Protein AF-A0A398BMS8-F1 (afdb_monomer_lite)

Foldseek 3Di:
DLVVVLVVLVVVLVVLVVVLVVCVVVVVVVVSVVSVVVSVVSVVVSVVSVVVCVVVVCVVQLLFKEKEKEAPLQPPLPPDPDDDDDSPRVCNVLQVVVVVLSNYPYYHYYYLVRVVVPVQADNDDDHTWMFIFTSPDPVCVSVRRRPTPDIDNDSVVVVVVSVVPD

Structure (mmCIF, N/CA/C/O backbone):
data_AF-A0A398BMS8-F1
#
_entry.id   AF-A0A398BMS8-F1
#
loop_
_atom_site.group_PDB
_atom_site.id
_atom_site.type_symbol
_atom_site.label_atom_id
_atom_site.label_alt_id
_atom_site.label_comp_id
_atom_site.label_asym_id
_atom_site.label_entity_id
_atom_site.label_seq_id
_atom_site.pdbx_PDB_ins_code
_atom_site.Cartn_x
_atom_site.Cartn_y
_atom_site.Cartn_z
_atom_site.occupancy
_atom_site.B_iso_or_equiv
_atom_site.auth_seq_id
_atom_site.auth_comp_id
_atom_site.auth_asym_id
_atom_site.auth_atom_id
_atom_site.pdbx_PDB_model_num
ATOM 1 N N . MET A 1 1 ? 10.231 -15.526 -12.965 1.00 67.12 1 MET A N 1
ATOM 2 C CA . MET A 1 1 ? 10.204 -15.660 -14.440 1.00 67.12 1 MET A CA 1
ATOM 3 C C . MET A 1 1 ? 10.179 -14.303 -15.154 1.00 67.12 1 MET A C 1
ATOM 5 O O . MET A 1 1 ? 11.133 -14.011 -15.853 1.00 67.12 1 MET A O 1
ATOM 9 N N . VAL A 1 2 ? 9.190 -13.423 -14.927 1.00 73.25 2 VAL A N 1
ATOM 10 C CA . VAL A 1 2 ? 9.087 -12.124 -15.647 1.00 73.25 2 VAL A CA 1
ATOM 11 C C . VAL A 1 2 ? 10.271 -11.165 -15.395 1.00 73.25 2 VAL A C 1
ATOM 13 O O . VAL A 1 2 ? 10.729 -10.519 -16.330 1.00 73.25 2 VAL A O 1
ATOM 16 N N . ARG A 1 3 ? 10.832 -11.118 -14.172 1.00 75.50 3 ARG A N 1
ATOM 17 C CA . ARG A 1 3 ? 12.050 -10.325 -13.874 1.00 75.50 3 ARG A CA 1
ATOM 18 C C . ARG A 1 3 ? 13.276 -10.785 -14.679 1.00 75.50 3 ARG A C 1
ATOM 20 O O . ARG A 1 3 ? 13.963 -9.952 -15.244 1.00 75.50 3 ARG A O 1
ATOM 27 N N . ILE A 1 4 ? 13.473 -12.100 -14.813 1.00 81.88 4 ILE A N 1
ATOM 28 C CA . ILE A 1 4 ? 14.574 -12.687 -15.600 1.00 81.88 4 ILE A CA 1
ATOM 29 C C . ILE A 1 4 ? 14.428 -12.323 -17.085 1.00 81.88 4 ILE A C 1
ATOM 31 O O . ILE A 1 4 ? 15.405 -11.973 -17.735 1.00 81.88 4 ILE A O 1
ATOM 35 N N . ILE A 1 5 ? 13.196 -12.345 -17.610 1.00 80.56 5 ILE A N 1
ATOM 36 C CA . ILE A 1 5 ? 12.901 -11.943 -18.994 1.00 80.56 5 ILE A CA 1
ATOM 37 C C . ILE A 1 5 ? 13.222 -10.457 -19.214 1.00 80.56 5 ILE A C 1
ATOM 39 O O . ILE A 1 5 ? 13.833 -10.115 -20.223 1.00 80.56 5 ILE A O 1
ATOM 43 N N . ARG A 1 6 ? 12.868 -9.574 -18.267 1.00 82.88 6 ARG A N 1
ATOM 44 C CA . ARG A 1 6 ? 13.244 -8.151 -18.325 1.00 82.88 6 ARG A CA 1
ATOM 45 C C . ARG A 1 6 ? 14.762 -7.986 -18.374 1.00 82.88 6 ARG A C 1
ATOM 47 O O . ARG A 1 6 ? 15.252 -7.263 -19.232 1.00 82.88 6 ARG A O 1
ATOM 54 N N . ASP A 1 7 ? 15.488 -8.650 -17.482 1.00 83.06 7 ASP A N 1
ATOM 55 C CA . ASP A 1 7 ? 16.942 -8.491 -17.379 1.00 83.06 7 ASP A CA 1
ATOM 56 C C . ASP A 1 7 ? 17.655 -8.999 -18.647 1.00 83.06 7 ASP A C 1
ATOM 58 O O . ASP A 1 7 ? 18.580 -8.352 -19.134 1.00 83.06 7 ASP A O 1
ATOM 62 N N . LEU A 1 8 ? 17.154 -10.081 -19.256 1.00 86.94 8 LEU A N 1
ATOM 63 C CA . LEU A 1 8 ? 17.621 -10.573 -20.556 1.00 86.94 8 LEU A CA 1
ATOM 64 C C . LEU A 1 8 ? 17.381 -9.550 -21.684 1.00 86.94 8 LEU A C 1
ATOM 66 O O . LEU A 1 8 ? 18.262 -9.321 -22.509 1.00 86.94 8 LEU A O 1
ATOM 70 N N . ILE A 1 9 ? 16.204 -8.917 -21.718 1.00 86.06 9 ILE A N 1
ATOM 71 C CA . ILE A 1 9 ? 15.846 -7.914 -22.737 1.00 86.06 9 ILE A CA 1
ATOM 72 C C . ILE A 1 9 ? 16.687 -6.643 -22.581 1.00 86.06 9 ILE A C 1
ATOM 74 O O . ILE A 1 9 ? 17.142 -6.084 -23.578 1.00 86.06 9 ILE A O 1
ATOM 78 N N . VAL A 1 10 ? 16.943 -6.207 -21.345 1.00 84.31 10 VAL A N 1
ATOM 79 C CA . VAL A 1 10 ? 17.829 -5.067 -21.063 1.00 84.31 10 VAL A CA 1
ATOM 80 C C . VAL A 1 10 ? 19.254 -5.369 -21.522 1.00 84.31 10 VAL A C 1
ATOM 82 O O . VAL A 1 10 ? 19.858 -4.539 -22.199 1.00 84.31 10 VAL A O 1
ATOM 85 N N . LEU A 1 11 ? 19.772 -6.566 -21.228 1.00 88.75 11 LEU A N 1
ATOM 86 C CA . LEU A 1 11 ? 21.090 -7.000 -21.695 1.00 88.75 11 LEU A CA 1
ATOM 87 C C . LEU A 1 11 ? 21.178 -6.977 -23.230 1.00 88.75 11 LEU A C 1
ATOM 89 O O . LEU A 1 11 ? 22.141 -6.448 -23.782 1.00 88.75 11 LEU A O 1
ATOM 93 N N . LEU A 1 12 ? 20.152 -7.487 -23.917 1.00 87.06 12 LEU A N 1
ATOM 94 C CA . LEU A 1 12 ? 20.081 -7.480 -25.380 1.00 87.06 12 LEU A CA 1
ATOM 95 C C . LEU A 1 12 ? 20.100 -6.048 -25.943 1.00 87.06 12 LEU A C 1
ATOM 97 O O . LEU A 1 12 ? 20.805 -5.771 -26.910 1.00 87.06 12 LEU A O 1
ATOM 101 N N . GLY A 1 13 ? 19.386 -5.121 -25.296 1.00 84.12 13 GLY A N 1
ATOM 102 C CA . GLY A 1 13 ? 19.390 -3.700 -25.654 1.00 84.12 13 GLY A CA 1
ATOM 103 C C . GLY A 1 13 ? 20.764 -3.046 -25.502 1.00 84.12 13 GLY A C 1
ATOM 104 O O . GLY A 1 13 ? 21.183 -2.292 -26.379 1.00 84.12 13 GLY A O 1
ATOM 105 N N . VAL A 1 14 ? 21.503 -3.381 -24.440 1.00 86.88 14 VAL A N 1
ATOM 106 C CA . VAL A 1 14 ? 22.884 -2.909 -24.237 1.00 86.88 14 VAL A CA 1
ATOM 107 C C . VAL A 1 14 ? 23.816 -3.439 -25.332 1.00 86.88 14 VAL A C 1
ATOM 109 O O . VAL A 1 14 ? 24.632 -2.683 -25.858 1.00 86.88 14 VAL A O 1
ATOM 112 N N . MET A 1 15 ? 23.670 -4.706 -25.732 1.00 87.25 15 MET A N 1
ATOM 113 C CA . MET A 1 15 ? 24.456 -5.282 -26.831 1.00 87.25 15 MET A CA 1
ATOM 114 C C . MET A 1 15 ? 24.142 -4.615 -28.179 1.00 87.25 15 MET A C 1
ATOM 116 O O . MET A 1 15 ? 25.064 -4.304 -28.935 1.00 87.25 15 MET A O 1
ATOM 120 N N . CYS A 1 16 ? 22.867 -4.324 -28.463 1.00 83.56 16 CYS A N 1
ATOM 121 C CA . CYS A 1 16 ? 22.463 -3.569 -29.653 1.00 83.56 16 CYS A CA 1
ATOM 122 C C . CYS A 1 16 ? 23.044 -2.149 -29.663 1.00 83.56 16 CYS A C 1
ATOM 124 O O . CYS A 1 16 ? 23.529 -1.698 -30.700 1.00 83.56 16 CYS A O 1
ATOM 126 N N . LEU A 1 17 ? 23.070 -1.473 -28.511 1.00 85.31 17 LEU A N 1
ATOM 127 C CA . LEU A 1 17 ? 23.647 -0.136 -28.371 1.00 85.31 17 LEU A CA 1
ATOM 128 C C . LEU A 1 17 ? 25.166 -0.146 -28.597 1.00 85.31 17 LEU A C 1
ATOM 130 O O . LEU A 1 17 ? 25.700 0.738 -29.266 1.00 85.31 17 LEU A O 1
ATOM 134 N N . PHE A 1 18 ? 25.863 -1.177 -28.116 1.00 87.06 18 PHE A N 1
ATOM 135 C CA . PHE A 1 18 ? 27.288 -1.358 -28.390 1.00 87.06 18 PHE A CA 1
ATOM 136 C C . PHE A 1 18 ? 27.554 -1.591 -29.887 1.00 87.06 18 PHE A C 1
ATOM 138 O O . PHE A 1 18 ? 28.438 -0.963 -30.468 1.00 87.06 18 PHE A O 1
ATOM 145 N N . GLY A 1 19 ? 26.741 -2.430 -30.540 1.00 83.00 19 GLY A N 1
ATOM 146 C CA . GLY A 1 19 ? 26.803 -2.647 -31.989 1.00 83.00 19 GLY A CA 1
ATOM 147 C C . GLY A 1 19 ? 26.529 -1.375 -32.799 1.00 83.00 19 GLY A C 1
ATOM 148 O O . GLY A 1 19 ? 27.239 -1.093 -33.762 1.00 83.00 19 GLY A O 1
ATOM 149 N N . PHE A 1 20 ? 25.560 -0.564 -32.372 1.00 84.06 20 PHE A N 1
ATOM 150 C CA . PHE A 1 20 ? 25.257 0.740 -32.965 1.00 84.06 20 PHE A CA 1
ATOM 151 C C . PHE A 1 20 ? 26.457 1.700 -32.899 1.00 84.06 20 PHE A C 1
ATOM 153 O O . PHE A 1 20 ? 26.809 2.317 -33.905 1.00 84.06 20 PHE A O 1
ATOM 160 N N . ILE A 1 21 ? 27.136 1.779 -31.748 1.00 85.75 21 ILE A N 1
ATOM 161 C CA . ILE A 1 21 ? 28.343 2.603 -31.584 1.00 85.75 21 ILE A CA 1
ATOM 162 C C . ILE A 1 21 ? 29.467 2.115 -32.510 1.00 85.75 21 ILE A C 1
ATOM 164 O O . ILE A 1 21 ? 30.098 2.925 -33.188 1.00 85.75 21 ILE A O 1
ATOM 168 N N . LEU A 1 22 ? 29.697 0.802 -32.598 1.00 86.62 22 LEU A N 1
ATOM 169 C CA . LEU A 1 22 ? 30.721 0.237 -33.486 1.00 86.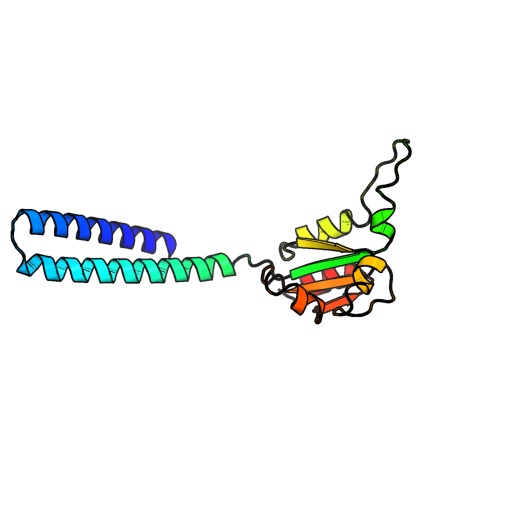62 22 LEU A CA 1
ATOM 170 C C . LEU A 1 22 ? 30.440 0.518 -34.972 1.00 86.62 22 LEU A C 1
ATOM 172 O O . LEU A 1 22 ? 31.364 0.810 -35.731 1.00 86.62 22 LEU A O 1
ATOM 176 N N . LEU A 1 23 ? 29.175 0.466 -35.397 1.00 85.25 23 LEU A N 1
ATOM 177 C CA . LEU A 1 23 ? 28.777 0.786 -36.773 1.00 85.25 23 LEU A CA 1
ATOM 178 C C . LEU A 1 23 ? 28.945 2.274 -37.102 1.00 85.25 23 LEU A C 1
ATOM 180 O O . LEU A 1 23 ? 29.360 2.603 -38.216 1.00 85.25 23 LEU A O 1
ATOM 184 N N . LEU A 1 24 ? 28.698 3.162 -36.132 1.00 84.69 24 LEU A N 1
ATOM 185 C CA . LEU A 1 24 ? 28.987 4.593 -36.256 1.00 84.69 24 LEU A CA 1
ATOM 186 C C . LEU A 1 24 ? 30.481 4.861 -36.464 1.00 84.69 24 LEU A C 1
ATOM 188 O O . LEU A 1 24 ? 30.832 5.628 -37.359 1.00 84.69 24 LEU A O 1
ATOM 192 N N . PHE A 1 25 ? 31.355 4.206 -35.693 1.00 87.81 25 PHE A N 1
ATOM 193 C CA . PHE A 1 25 ? 32.809 4.334 -35.861 1.00 87.81 25 PHE A CA 1
ATOM 194 C C . PHE A 1 25 ? 33.301 3.815 -37.218 1.00 87.81 25 PHE A C 1
ATOM 196 O O . PHE A 1 25 ? 34.232 4.380 -37.785 1.00 87.81 25 PHE A O 1
ATOM 203 N N . ASN A 1 26 ? 32.652 2.785 -37.766 1.00 85.81 26 ASN A N 1
ATOM 204 C CA . ASN A 1 26 ? 32.958 2.249 -39.094 1.00 85.81 26 ASN A CA 1
ATOM 205 C C . ASN A 1 26 ? 32.336 3.054 -40.253 1.00 85.81 26 ASN A C 1
ATOM 207 O O . ASN A 1 26 ? 32.507 2.676 -41.411 1.00 85.81 26 ASN A O 1
ATOM 211 N N . GLY A 1 27 ? 31.591 4.131 -39.974 1.00 82.69 27 GLY A N 1
ATOM 212 C CA . GLY A 1 27 ? 30.986 4.992 -40.997 1.00 82.69 27 GLY A CA 1
ATOM 213 C C . GLY A 1 27 ? 29.856 4.339 -41.805 1.00 82.69 27 GLY A C 1
ATOM 214 O O . GLY A 1 27 ? 29.497 4.833 -42.874 1.00 82.69 27 GLY A O 1
ATOM 215 N N . ARG A 1 28 ? 29.273 3.228 -41.327 1.00 82.69 28 ARG A N 1
ATOM 216 C CA . ARG A 1 28 ? 28.218 2.471 -42.037 1.00 82.69 28 ARG A CA 1
ATOM 217 C C . ARG A 1 28 ? 26.820 2.987 -41.684 1.00 82.69 28 ARG A C 1
ATOM 219 O O . ARG A 1 28 ? 25.985 2.262 -41.156 1.00 82.69 28 ARG A O 1
ATOM 226 N N . TYR A 1 29 ? 26.560 4.256 -42.000 1.00 78.56 29 TYR A N 1
ATOM 227 C CA . TYR A 1 29 ? 25.367 4.988 -41.548 1.00 78.56 29 TYR A CA 1
ATOM 228 C C . TYR A 1 29 ? 24.016 4.392 -41.978 1.00 78.56 29 TYR A C 1
ATOM 230 O O . TYR A 1 29 ? 23.036 4.583 -41.263 1.00 78.56 29 TYR A O 1
ATOM 238 N N . SER A 1 30 ? 23.944 3.661 -43.097 1.00 79.50 30 SER A N 1
ATOM 239 C CA . SER A 1 30 ? 22.692 3.024 -43.539 1.00 79.50 30 SER A CA 1
ATOM 240 C C . SER A 1 30 ? 22.266 1.854 -42.648 1.00 79.50 30 SER A C 1
ATOM 242 O O . SER A 1 30 ? 21.081 1.620 -42.475 1.00 79.50 30 SER A O 1
ATOM 244 N N . GLU A 1 31 ? 23.220 1.117 -42.076 1.00 77.25 31 GLU A N 1
ATOM 245 C CA . GLU A 1 31 ? 22.946 -0.004 -41.159 1.00 77.25 31 GLU A CA 1
ATOM 246 C C . GLU A 1 31 ? 22.751 0.494 -39.717 1.00 77.25 31 GLU A C 1
ATOM 248 O O . GLU A 1 31 ? 22.072 -0.123 -38.894 1.00 77.25 31 GLU A O 1
ATOM 253 N N . THR A 1 32 ? 23.321 1.660 -39.416 1.00 81.94 32 THR A N 1
ATOM 254 C CA . THR A 1 32 ? 23.204 2.345 -38.131 1.00 81.94 32 THR A CA 1
ATOM 255 C C . THR A 1 32 ? 21.763 2.762 -37.815 1.00 81.94 32 THR A C 1
ATOM 257 O O . THR A 1 32 ? 21.346 2.672 -36.660 1.00 81.94 32 THR A O 1
ATOM 260 N N . THR A 1 33 ? 20.976 3.185 -38.811 1.00 82.50 33 THR A N 1
ATOM 261 C CA . THR A 1 33 ? 19.566 3.569 -38.609 1.00 82.50 33 THR A CA 1
ATOM 262 C C . THR A 1 33 ? 18.696 2.394 -38.177 1.00 82.50 33 THR A C 1
ATOM 264 O O . THR A 1 33 ? 17.891 2.540 -37.257 1.00 82.50 33 THR A O 1
ATOM 267 N N . ASP A 1 34 ? 18.904 1.215 -38.759 1.00 82.25 34 ASP A N 1
ATOM 268 C CA . ASP A 1 34 ? 18.139 0.014 -38.412 1.00 82.25 34 ASP A CA 1
ATOM 269 C C . ASP A 1 34 ? 18.464 -0.451 -36.985 1.00 82.25 34 ASP A C 1
ATOM 271 O O . ASP A 1 34 ? 17.571 -0.755 -36.190 1.00 82.25 34 ASP A O 1
ATOM 275 N N . MET A 1 35 ? 19.745 -0.404 -36.605 1.00 81.88 35 MET A N 1
ATOM 276 C CA . MET A 1 35 ? 20.196 -0.723 -35.244 1.00 81.88 35 MET A CA 1
ATOM 277 C C . MET A 1 35 ? 19.694 0.282 -34.200 1.00 81.88 35 MET A C 1
ATOM 279 O O . MET A 1 35 ? 19.383 -0.100 -33.066 1.00 81.88 35 MET A O 1
ATOM 283 N N . PHE A 1 36 ? 19.555 1.554 -34.576 1.00 82.25 36 PHE A N 1
ATOM 284 C CA . PHE A 1 36 ? 18.955 2.573 -33.719 1.00 82.25 36 PHE A CA 1
ATOM 285 C C . PHE A 1 36 ? 17.478 2.283 -33.442 1.00 82.25 36 PHE A C 1
ATOM 287 O O . PHE A 1 36 ? 17.057 2.273 -32.284 1.00 82.25 36 PHE A O 1
ATOM 294 N N . ILE A 1 37 ? 16.704 1.978 -34.489 1.00 86.00 37 ILE A N 1
ATOM 295 C CA . ILE A 1 37 ? 15.281 1.635 -34.367 1.00 86.00 37 ILE A CA 1
ATOM 296 C C . ILE A 1 37 ? 15.109 0.383 -33.499 1.00 86.00 37 ILE A C 1
ATOM 298 O O . ILE A 1 37 ? 14.304 0.393 -32.567 1.00 86.00 37 ILE A O 1
ATOM 302 N N . CYS A 1 38 ? 15.910 -0.662 -33.728 1.00 84.00 38 CYS A N 1
ATOM 303 C CA . CYS A 1 38 ? 15.906 -1.865 -32.894 1.00 84.00 38 CYS A CA 1
ATOM 304 C C . CYS A 1 38 ? 16.173 -1.548 -31.415 1.00 84.00 38 CYS A C 1
ATOM 306 O O . CYS A 1 38 ? 15.464 -2.042 -30.537 1.00 84.00 38 CYS A O 1
ATOM 308 N N . THR A 1 39 ? 17.141 -0.675 -31.128 1.00 83.94 39 THR A N 1
ATOM 309 C CA . THR A 1 39 ? 17.468 -0.263 -29.753 1.00 83.94 39 THR A CA 1
ATOM 310 C C . THR A 1 39 ? 16.294 0.466 -29.089 1.00 83.94 39 THR A C 1
ATOM 312 O O . THR A 1 39 ? 15.950 0.164 -27.945 1.00 83.94 39 THR A O 1
ATOM 315 N N . LEU A 1 40 ? 15.625 1.374 -29.809 1.00 87.88 40 LEU A N 1
ATOM 316 C CA . LEU A 1 40 ? 14.442 2.081 -29.304 1.00 87.88 40 LEU A CA 1
ATOM 317 C C . LEU A 1 40 ? 13.280 1.129 -28.996 1.00 87.88 40 LEU A C 1
ATOM 319 O O . LEU A 1 40 ? 12.641 1.255 -27.950 1.00 87.88 40 LEU A O 1
ATOM 323 N N . VAL A 1 41 ? 13.022 0.156 -29.873 1.00 90.44 41 VAL A N 1
ATOM 324 C CA . VAL A 1 41 ? 11.960 -0.841 -29.669 1.00 90.44 41 VAL A CA 1
ATOM 325 C C . VAL A 1 41 ? 12.255 -1.710 -28.444 1.00 90.44 41 VAL A C 1
ATOM 327 O O . VAL A 1 41 ? 11.365 -1.931 -27.621 1.00 90.44 41 VAL A O 1
ATOM 330 N N . ILE A 1 42 ? 13.503 -2.155 -28.270 1.00 88.56 42 ILE A N 1
ATOM 331 C CA . ILE A 1 42 ? 13.911 -2.946 -27.101 1.00 88.56 42 ILE A CA 1
ATOM 332 C C . ILE A 1 42 ? 13.737 -2.142 -25.807 1.00 88.56 42 ILE A C 1
ATOM 334 O O . ILE A 1 42 ? 13.182 -2.660 -24.836 1.00 88.56 42 ILE A O 1
ATOM 338 N N . LEU A 1 43 ? 14.144 -0.868 -25.797 1.00 85.75 43 LEU A N 1
ATOM 339 C CA . LEU A 1 43 ? 13.950 0.025 -24.650 1.00 85.75 43 LEU A CA 1
ATOM 340 C C . LEU A 1 43 ? 12.467 0.211 -24.317 1.00 85.75 43 LEU A C 1
ATOM 342 O O . LEU A 1 43 ? 12.087 0.161 -23.146 1.00 85.75 43 LEU A O 1
ATOM 346 N N . PHE A 1 44 ? 11.615 0.366 -25.331 1.00 89.12 44 PHE A N 1
ATOM 347 C CA . PHE A 1 44 ? 10.173 0.483 -25.137 1.00 89.12 44 PHE A CA 1
ATOM 348 C C . PHE A 1 44 ? 9.564 -0.791 -24.532 1.00 89.12 44 PHE A C 1
ATOM 350 O O . PHE A 1 44 ? 8.786 -0.716 -23.580 1.00 89.12 44 PHE A O 1
ATOM 357 N N . ILE A 1 45 ? 9.959 -1.972 -25.014 1.00 88.25 45 ILE A N 1
ATOM 358 C CA . ILE A 1 45 ? 9.514 -3.256 -24.452 1.00 88.25 45 ILE A CA 1
ATOM 359 C C . ILE A 1 45 ? 10.006 -3.419 -23.007 1.00 88.25 45 ILE A C 1
ATOM 361 O O . ILE A 1 45 ? 9.230 -3.815 -22.136 1.00 88.25 45 ILE A O 1
ATOM 365 N N . ALA A 1 46 ? 11.266 -3.075 -22.725 1.00 85.50 46 ALA A N 1
ATOM 366 C CA . ALA A 1 46 ? 11.827 -3.113 -21.376 1.00 85.50 46 ALA A CA 1
ATOM 367 C C . ALA A 1 46 ? 11.076 -2.172 -20.419 1.00 85.50 46 ALA A C 1
ATOM 369 O O . ALA A 1 46 ? 10.789 -2.548 -19.279 1.00 85.50 46 ALA A O 1
ATOM 370 N N . PHE A 1 47 ? 10.694 -0.983 -20.892 1.00 86.19 47 PHE A N 1
ATOM 371 C CA . PHE A 1 47 ? 9.860 -0.042 -20.148 1.00 86.19 47 PHE A CA 1
ATOM 372 C C . PHE A 1 47 ? 8.473 -0.626 -19.847 1.00 86.19 47 PHE A C 1
ATOM 374 O O . PHE A 1 47 ? 8.038 -0.617 -18.694 1.00 86.19 47 PHE A O 1
ATOM 381 N N . LEU A 1 48 ? 7.793 -1.203 -20.846 1.00 86.94 48 LEU A N 1
ATOM 382 C CA . LEU A 1 48 ? 6.485 -1.838 -20.651 1.00 86.94 48 LEU A CA 1
ATOM 383 C C . LEU A 1 48 ? 6.551 -3.017 -19.674 1.00 86.94 48 LEU A C 1
ATOM 385 O O . LEU A 1 48 ? 5.694 -3.132 -18.798 1.00 86.94 48 LEU A O 1
ATOM 389 N N . LEU A 1 49 ? 7.574 -3.866 -19.785 1.00 83.75 49 LEU A N 1
ATOM 390 C CA . LEU A 1 49 ? 7.809 -4.977 -18.861 1.00 83.75 49 LEU A CA 1
ATOM 391 C C . LEU A 1 49 ? 8.097 -4.491 -17.448 1.00 83.75 49 LEU A C 1
ATOM 393 O O . LEU A 1 49 ? 7.596 -5.082 -16.497 1.00 83.75 49 LEU A O 1
ATOM 397 N N . THR A 1 50 ? 8.865 -3.414 -17.300 1.00 81.69 50 THR A N 1
ATOM 398 C CA . THR A 1 50 ? 9.137 -2.812 -15.993 1.00 81.69 50 THR A CA 1
ATOM 399 C C . THR A 1 50 ? 7.848 -2.299 -15.373 1.00 81.69 50 THR A C 1
ATOM 401 O O . THR A 1 50 ? 7.509 -2.722 -14.275 1.00 81.69 50 THR A O 1
ATOM 404 N N . ARG A 1 51 ? 7.044 -1.538 -16.123 1.00 78.62 51 ARG A N 1
ATOM 405 C CA . ARG A 1 51 ? 5.730 -1.063 -15.672 1.00 78.62 51 ARG A CA 1
ATOM 406 C C . ARG A 1 51 ? 4.761 -2.209 -15.358 1.00 78.62 51 ARG A C 1
ATOM 408 O O . ARG A 1 51 ? 3.950 -2.103 -14.443 1.00 78.62 51 ARG A O 1
ATOM 415 N N . TYR A 1 52 ? 4.818 -3.306 -16.110 1.00 80.25 52 TYR A N 1
ATOM 416 C CA . TYR A 1 52 ? 4.008 -4.499 -15.861 1.00 80.25 52 TYR A CA 1
ATOM 417 C C . TYR A 1 52 ? 4.457 -5.244 -14.597 1.00 80.25 52 TYR A C 1
ATOM 419 O O . TYR A 1 52 ? 3.617 -5.636 -13.788 1.00 80.25 52 TYR A O 1
ATOM 427 N N . ILE A 1 53 ? 5.769 -5.416 -14.399 1.00 78.19 53 ILE A N 1
ATOM 428 C CA . ILE A 1 53 ? 6.339 -6.004 -13.181 1.00 78.19 53 ILE A CA 1
ATOM 429 C C . ILE A 1 53 ? 6.026 -5.121 -11.983 1.00 78.19 53 ILE A C 1
ATOM 431 O O . ILE A 1 53 ? 5.643 -5.666 -10.962 1.00 78.19 53 ILE A O 1
ATOM 435 N N . GLU A 1 54 ? 6.162 -3.802 -12.096 1.00 67.12 54 GLU A N 1
ATOM 436 C CA . GLU A 1 54 ? 5.773 -2.849 -11.061 1.00 67.12 54 GLU A CA 1
ATOM 437 C C . GLU A 1 54 ? 4.302 -3.032 -10.727 1.00 67.12 54 GLU A C 1
ATOM 439 O O . GLU A 1 54 ? 3.994 -3.404 -9.605 1.00 67.12 54 GLU A O 1
ATOM 444 N N . LYS A 1 55 ? 3.389 -2.909 -11.697 1.00 65.50 55 LYS A N 1
ATOM 445 C CA . LYS A 1 55 ? 1.957 -3.125 -11.444 1.00 65.50 55 LYS A CA 1
ATOM 446 C C . LYS A 1 55 ? 1.672 -4.467 -10.778 1.00 65.50 55 LYS A C 1
ATOM 448 O O . LYS A 1 55 ? 0.874 -4.512 -9.856 1.00 65.50 55 LYS A O 1
ATOM 453 N N . ARG A 1 56 ? 2.324 -5.551 -11.207 1.00 64.31 56 ARG A N 1
ATOM 454 C CA . ARG A 1 56 ? 2.116 -6.890 -10.641 1.00 64.31 56 ARG A CA 1
ATOM 455 C C . ARG A 1 56 ? 2.765 -7.073 -9.266 1.00 64.31 56 ARG A C 1
ATOM 457 O O . ARG A 1 56 ? 2.198 -7.767 -8.439 1.00 64.31 56 ARG A O 1
ATOM 464 N N . ALA A 1 57 ? 3.938 -6.498 -9.026 1.00 55.62 57 ALA A N 1
ATOM 465 C CA . ALA A 1 57 ? 4.641 -6.569 -7.748 1.00 55.62 57 ALA A CA 1
ATOM 466 C C . ALA A 1 57 ? 3.979 -5.665 -6.702 1.00 55.62 57 ALA A C 1
ATOM 468 O O . ALA A 1 57 ? 3.844 -6.075 -5.555 1.00 55.62 57 ALA A O 1
ATOM 469 N N . TYR A 1 58 ? 3.502 -4.486 -7.107 1.00 48.78 58 TYR A N 1
ATOM 470 C CA . TYR A 1 58 ? 2.693 -3.604 -6.270 1.00 48.78 58 TYR A CA 1
ATOM 471 C C . TYR A 1 58 ? 1.294 -4.182 -6.009 1.00 48.78 58 TYR A C 1
ATOM 473 O O . TYR A 1 58 ? 0.771 -3.974 -4.924 1.00 48.78 58 TYR A O 1
ATOM 481 N N . ASN A 1 59 ? 0.740 -5.006 -6.910 1.00 45.16 59 ASN A N 1
ATOM 482 C CA . ASN A 1 59 ? -0.495 -5.759 -6.638 1.00 45.16 59 ASN A CA 1
ATOM 483 C C . ASN A 1 59 ? -0.341 -6.894 -5.610 1.00 45.16 59 ASN A C 1
ATOM 485 O O . ASN A 1 59 ? -1.337 -7.526 -5.286 1.00 45.16 59 ASN A O 1
ATOM 489 N N . ILE A 1 60 ? 0.875 -7.225 -5.154 1.00 48.25 60 ILE A N 1
ATOM 490 C CA . ILE A 1 60 ? 1.085 -8.374 -4.254 1.00 48.25 60 ILE A CA 1
ATOM 491 C C . ILE A 1 60 ? 1.143 -7.964 -2.776 1.00 48.25 60 ILE A C 1
ATOM 493 O O . ILE A 1 60 ? 0.918 -8.820 -1.935 1.00 48.25 60 ILE A O 1
ATOM 497 N N . HIS A 1 61 ? 1.320 -6.683 -2.435 1.00 45.41 61 HIS A N 1
ATOM 498 C CA . HIS A 1 61 ? 1.184 -6.209 -1.047 1.00 45.41 61 HIS A CA 1
ATOM 499 C C . HIS A 1 61 ? 0.709 -4.757 -0.982 1.00 45.41 61 HIS A C 1
ATOM 501 O O . HIS A 1 61 ? 1.252 -3.950 -0.223 1.00 45.41 61 HIS A O 1
ATOM 507 N N . GLN A 1 62 ? -0.299 -4.392 -1.773 1.00 52.19 62 GLN A N 1
ATOM 508 C CA . GLN A 1 62 ? -1.069 -3.219 -1.400 1.00 52.19 62 GLN A CA 1
ATOM 509 C C . GLN A 1 62 ? -1.898 -3.653 -0.196 1.00 52.19 62 GLN A C 1
ATOM 511 O O . GLN A 1 62 ? -2.906 -4.324 -0.334 1.00 52.19 62 GLN A O 1
ATOM 516 N N . LYS A 1 63 ? -1.368 -3.417 1.003 1.00 57.16 63 LYS A N 1
ATOM 517 C CA . LYS A 1 63 ? -2.117 -3.615 2.238 1.00 57.16 63 LYS A CA 1
ATOM 518 C C . LYS A 1 63 ? -3.394 -2.777 2.110 1.00 57.16 63 LYS A C 1
ATOM 520 O O . LYS A 1 63 ? -3.318 -1.551 2.040 1.00 57.16 63 LYS A O 1
ATOM 525 N N . ASP A 1 64 ? -4.522 -3.461 1.941 1.00 70.94 64 ASP A N 1
ATOM 526 C CA . ASP A 1 64 ? -5.759 -2.892 1.396 1.00 70.94 64 ASP A CA 1
ATOM 527 C C . ASP A 1 64 ? -6.434 -1.900 2.339 1.00 70.94 64 ASP A C 1
ATOM 529 O O . ASP A 1 64 ? -7.247 -1.073 1.905 1.00 70.94 64 ASP A O 1
ATOM 533 N N . TYR A 1 65 ? -6.077 -1.963 3.623 1.00 80.62 65 TYR A N 1
A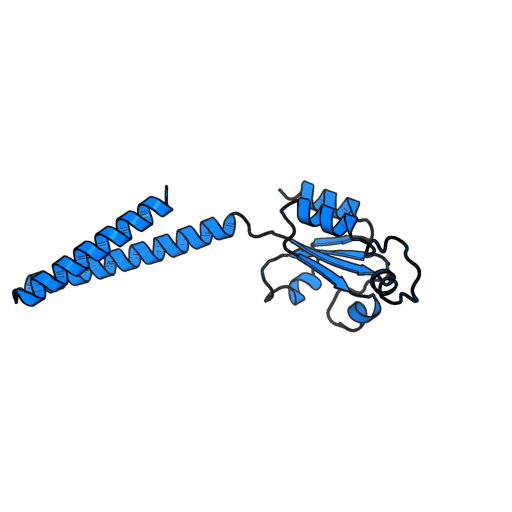TOM 534 C CA . TYR A 1 65 ? -6.780 -1.257 4.674 1.00 80.62 65 TYR A CA 1
ATOM 535 C C . TYR A 1 65 ? -5.848 -0.441 5.568 1.00 80.62 65 TYR A C 1
ATOM 537 O O . TYR A 1 65 ? -4.733 -0.840 5.896 1.00 80.62 65 TYR A O 1
ATOM 545 N N . GLU A 1 66 ? -6.351 0.705 5.998 1.00 84.31 66 GLU A N 1
ATOM 546 C CA . GLU A 1 66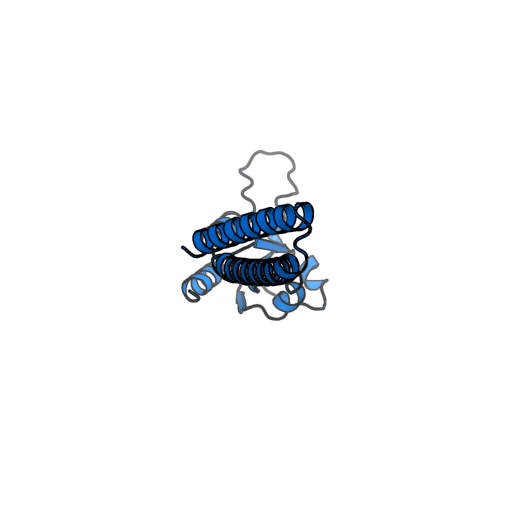 ? -5.831 1.486 7.115 1.00 84.31 66 GLU A CA 1
ATOM 547 C C . GLU A 1 66 ? -6.892 1.462 8.215 1.00 84.31 66 GLU A C 1
ATOM 549 O O . GLU A 1 66 ? -8.093 1.433 7.925 1.00 84.31 66 GLU A O 1
ATOM 554 N N . ILE A 1 67 ? -6.466 1.460 9.475 1.00 83.31 67 ILE A N 1
ATOM 555 C CA . ILE A 1 67 ? -7.389 1.515 10.611 1.00 83.31 67 ILE A CA 1
ATOM 556 C C . ILE A 1 67 ? -7.228 2.854 11.306 1.00 83.31 67 ILE A C 1
ATOM 558 O O . ILE A 1 67 ? -6.113 3.303 11.556 1.00 83.31 67 ILE A O 1
ATOM 562 N N . VAL A 1 68 ? -8.342 3.492 11.630 1.00 84.62 68 VAL A N 1
ATOM 563 C CA . VAL A 1 68 ? -8.359 4.695 12.452 1.00 84.62 68 VAL A CA 1
ATOM 564 C C . VAL A 1 68 ? -9.018 4.358 13.779 1.00 84.62 68 VAL A C 1
ATOM 566 O O . VAL A 1 68 ? -10.168 3.932 13.807 1.00 84.62 68 VAL A O 1
ATOM 569 N N . ILE A 1 69 ? -8.278 4.531 14.863 1.00 84.12 69 ILE A N 1
ATOM 570 C CA . ILE A 1 69 ? -8.721 4.334 16.238 1.00 84.12 69 ILE A CA 1
ATOM 571 C C . ILE A 1 69 ? -9.039 5.709 16.806 1.00 84.12 69 ILE A C 1
ATOM 573 O O . ILE A 1 69 ? -8.237 6.638 16.706 1.00 84.12 69 ILE A O 1
ATOM 577 N N . ILE A 1 70 ? -10.232 5.861 17.357 1.00 84.12 70 ILE A N 1
ATOM 578 C CA . ILE A 1 70 ? -10.705 7.123 17.904 1.00 84.12 70 ILE A CA 1
ATOM 579 C C . ILE A 1 70 ? -11.103 6.861 19.339 1.00 84.12 70 ILE A C 1
ATOM 581 O O . ILE A 1 70 ? -12.094 6.175 19.584 1.00 84.12 70 ILE A O 1
ATOM 585 N N . SER A 1 71 ? -10.303 7.370 20.268 1.00 81.19 71 SER A N 1
ATOM 586 C CA . SER A 1 71 ? -10.553 7.203 21.694 1.00 81.19 71 SER A CA 1
ATOM 587 C C . SER A 1 71 ? -9.892 8.305 22.506 1.00 81.19 71 SER A C 1
ATOM 589 O O . SER A 1 71 ? -8.798 8.766 22.170 1.00 81.19 71 SER A O 1
ATOM 591 N N . ASN A 1 72 ? -10.555 8.734 23.579 1.00 78.25 72 ASN A N 1
ATOM 592 C CA . ASN A 1 72 ? -9.964 9.674 24.530 1.00 78.25 72 ASN A CA 1
ATOM 593 C C . ASN A 1 72 ? -8.949 9.005 25.466 1.00 78.25 72 ASN A C 1
ATOM 595 O O . ASN A 1 72 ? -8.058 9.690 25.965 1.00 78.25 72 ASN A O 1
ATOM 599 N N . GLU A 1 73 ? -9.024 7.681 25.640 1.00 71.88 73 GLU A N 1
ATOM 600 C CA . GLU A 1 73 ? -8.082 6.909 26.464 1.00 71.88 73 GLU A CA 1
ATOM 601 C C . GLU A 1 73 ? -6.647 6.980 25.913 1.00 71.88 73 GLU A C 1
ATOM 603 O O . GLU A 1 73 ? -5.683 6.843 26.658 1.00 71.88 73 GLU A O 1
ATOM 608 N N . TRP A 1 74 ? -6.484 7.307 24.623 1.00 64.88 74 TRP A N 1
ATOM 609 C CA . TRP A 1 74 ? -5.186 7.481 23.961 1.00 64.88 74 TRP A CA 1
ATOM 610 C C . TRP A 1 74 ? -4.295 8.585 24.572 1.00 64.88 74 TRP A C 1
ATOM 612 O O . TRP A 1 74 ? -3.084 8.584 24.360 1.00 64.88 74 TRP A O 1
ATOM 622 N N . MET A 1 75 ? -4.861 9.544 25.317 1.00 55.22 75 MET A N 1
ATOM 623 C CA . MET A 1 75 ? -4.102 10.648 25.933 1.00 55.22 75 MET A CA 1
ATOM 624 C C . MET A 1 75 ? -3.636 10.366 27.367 1.00 55.22 75 MET A C 1
ATOM 626 O O . MET A 1 75 ? -2.675 11.001 27.813 1.00 55.22 75 MET A O 1
ATOM 630 N N . ASP A 1 76 ? -4.249 9.413 28.073 1.00 50.91 76 ASP A N 1
ATOM 631 C CA . ASP A 1 76 ? -3.947 9.176 29.493 1.00 50.91 76 ASP A CA 1
ATOM 632 C C . ASP A 1 76 ? -2.574 8.518 29.717 1.00 50.91 76 ASP A C 1
ATOM 634 O O . ASP A 1 76 ? -2.038 8.564 30.821 1.00 50.91 76 ASP A O 1
ATOM 638 N N . SER A 1 77 ? -1.917 8.001 28.671 1.00 50.78 77 SER A N 1
ATOM 639 C CA . SER A 1 77 ? -0.577 7.406 28.788 1.00 50.78 77 SER A CA 1
ATOM 640 C C . SER A 1 77 ? 0.580 8.420 28.783 1.00 50.78 77 SER A C 1
ATOM 642 O O . SER A 1 77 ? 1.727 8.020 28.994 1.00 50.78 77 SER A O 1
ATOM 644 N N . ASN A 1 78 ? 0.318 9.714 28.536 1.00 42.88 78 ASN A N 1
ATOM 645 C CA . ASN A 1 78 ? 1.348 10.765 28.434 1.00 42.88 78 ASN A CA 1
ATOM 646 C C . ASN A 1 78 ? 1.391 11.750 29.620 1.00 42.88 78 ASN A C 1
ATOM 648 O O . ASN A 1 78 ? 2.211 12.670 29.608 1.00 42.88 78 ASN A O 1
ATOM 652 N N . GLN A 1 79 ? 0.573 11.562 30.659 1.00 41.25 79 GLN A N 1
ATOM 653 C CA . GLN A 1 79 ? 0.737 12.250 3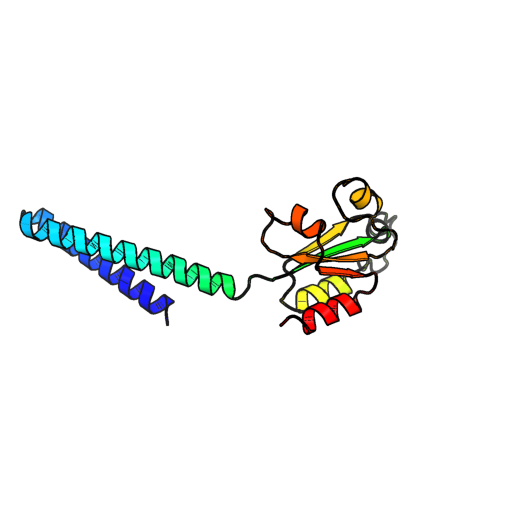1.945 1.00 41.25 79 GLN A CA 1
ATOM 654 C C . GLN A 1 79 ? 1.267 11.267 32.989 1.00 41.25 79 GLN A C 1
ATOM 656 O O . GLN A 1 79 ? 0.529 10.748 33.816 1.00 41.25 79 GLN A O 1
ATOM 661 N N . PHE A 1 80 ? 2.570 10.995 32.928 1.00 39.25 80 PHE A N 1
ATOM 662 C CA . PHE A 1 80 ? 3.258 10.185 33.929 1.00 39.25 80 PHE A CA 1
ATOM 663 C C . PHE A 1 80 ? 4.028 11.104 34.884 1.00 39.25 80 PHE A C 1
ATOM 665 O O . PHE A 1 80 ? 5.171 11.484 34.621 1.00 39.25 80 PHE A O 1
ATOM 672 N N . ASP A 1 81 ? 3.385 11.454 36.001 1.00 36.81 81 ASP A N 1
ATOM 673 C CA . ASP A 1 81 ? 4.111 11.689 37.247 1.00 36.81 81 ASP A CA 1
ATOM 674 C C . ASP A 1 81 ? 4.689 10.336 37.671 1.00 36.81 81 ASP A C 1
ATOM 676 O O . ASP A 1 81 ? 3.987 9.329 37.738 1.00 36.81 81 ASP A O 1
ATOM 680 N N . GLY A 1 82 ? 6.011 10.296 37.816 1.00 39.56 82 GLY A N 1
ATOM 681 C CA . GLY A 1 82 ? 6.776 9.060 37.840 1.00 39.56 82 GLY A CA 1
ATOM 682 C C . GLY A 1 82 ? 6.363 8.093 38.942 1.00 39.56 82 GLY A C 1
ATOM 683 O O . GLY A 1 82 ? 6.720 8.304 40.090 1.00 39.56 82 GLY A O 1
ATOM 684 N N . GLU A 1 83 ? 5.756 6.973 38.561 1.00 35.94 83 GLU A N 1
ATOM 685 C CA . GLU A 1 83 ? 5.852 5.711 39.289 1.00 35.94 83 GLU A CA 1
ATOM 686 C C . GLU A 1 83 ? 5.627 4.540 38.331 1.00 35.94 83 GLU A C 1
ATOM 688 O O . GLU A 1 83 ? 4.648 4.455 37.607 1.00 35.94 83 GLU A O 1
ATOM 693 N N . GLN A 1 84 ? 6.630 3.676 38.281 1.00 43.12 84 GLN A N 1
ATOM 694 C CA . GLN A 1 84 ? 6.878 2.644 37.287 1.00 43.12 84 GLN A CA 1
ATOM 695 C C . GLN A 1 84 ? 5.793 1.547 37.288 1.00 43.12 84 GLN A C 1
ATOM 697 O O . GLN A 1 84 ? 5.970 0.502 37.906 1.00 43.12 84 GLN A O 1
ATOM 702 N N . GLU A 1 85 ? 4.706 1.737 36.541 1.00 33.28 85 GLU A N 1
ATOM 703 C CA . GLU A 1 85 ? 3.842 0.649 36.073 1.00 33.28 85 GLU A CA 1
ATOM 704 C C . GLU A 1 85 ? 3.950 0.516 34.553 1.00 33.28 85 GLU A C 1
ATOM 706 O O . GLU A 1 85 ? 4.120 1.495 33.830 1.00 33.28 85 GLU A O 1
ATOM 711 N N . SER A 1 86 ? 3.935 -0.731 34.083 1.00 40.56 86 SER A N 1
ATOM 712 C CA . SER A 1 86 ? 3.974 -1.140 32.678 1.00 40.56 86 SER A CA 1
ATOM 713 C C . SER A 1 86 ? 2.953 -0.353 31.846 1.00 40.56 86 SER A C 1
ATOM 715 O O . SER A 1 86 ? 1.802 -0.767 31.730 1.00 40.56 86 SER A O 1
ATOM 717 N N . ASN A 1 87 ? 3.387 0.770 31.272 1.00 40.59 87 ASN A N 1
ATOM 718 C CA . ASN A 1 87 ? 2.589 1.671 30.446 1.00 40.59 87 ASN A CA 1
ATOM 719 C C . ASN A 1 87 ? 2.358 1.007 29.076 1.00 40.59 87 ASN A C 1
ATOM 721 O O . ASN A 1 87 ? 3.015 1.342 28.092 1.00 40.59 87 ASN A O 1
ATOM 725 N N . VAL A 1 88 ? 1.506 -0.025 29.050 1.00 50.91 88 VAL A N 1
ATOM 726 C CA . VAL A 1 88 ? 0.970 -0.601 27.813 1.00 50.91 88 VAL A CA 1
ATOM 727 C C . VAL A 1 88 ? 0.140 0.504 27.192 1.00 50.91 88 VAL A C 1
ATOM 729 O O . VAL A 1 88 ? -0.804 0.982 27.825 1.00 50.91 88 VAL A O 1
ATOM 732 N N . GLN A 1 89 ? 0.511 0.955 25.995 1.00 62.62 89 GLN A N 1
ATOM 733 C CA . GLN A 1 89 ? -0.283 1.985 25.336 1.00 62.62 89 GLN A CA 1
ATOM 734 C C . GLN A 1 89 ? -1.702 1.428 25.150 1.00 62.62 89 GLN A C 1
ATOM 736 O O . GLN A 1 89 ? -1.854 0.274 24.732 1.00 62.62 89 GLN A O 1
ATOM 741 N N . PRO A 1 90 ? -2.755 2.189 25.482 1.00 67.00 90 PRO A N 1
ATOM 742 C CA . PRO A 1 90 ? -4.115 1.730 25.252 1.00 67.00 90 PRO A CA 1
ATOM 743 C C . PRO A 1 90 ? -4.258 1.360 23.771 1.00 67.00 90 PRO A C 1
ATOM 745 O O . PRO A 1 90 ? -3.837 2.107 22.888 1.00 67.00 90 PRO A O 1
ATOM 748 N N . PHE A 1 91 ? -4.800 0.171 23.508 1.00 74.62 91 PHE A N 1
ATOM 749 C CA . PHE A 1 91 ? -4.932 -0.443 22.180 1.00 74.62 91 PHE A CA 1
ATOM 750 C C . PHE A 1 91 ? -3.646 -0.977 21.515 1.00 74.62 91 PHE A C 1
ATOM 752 O O . PHE A 1 91 ? -3.680 -1.335 20.337 1.00 74.62 91 PHE A O 1
ATOM 759 N N . GLU A 1 92 ? -2.513 -1.071 22.221 1.00 77.56 92 GLU A N 1
ATOM 760 C CA . GLU A 1 92 ? -1.260 -1.611 21.660 1.00 77.56 92 GLU A CA 1
ATOM 761 C C . GLU A 1 92 ? -1.423 -3.054 21.155 1.00 77.56 92 GLU A C 1
ATOM 763 O O . GLU A 1 92 ? -1.006 -3.383 20.042 1.00 77.56 92 GLU A O 1
ATOM 768 N N . ASN A 1 93 ? -2.110 -3.900 21.928 1.00 80.56 93 ASN A N 1
ATOM 769 C CA . ASN A 1 93 ? -2.374 -5.291 21.558 1.00 80.56 93 ASN A CA 1
ATOM 770 C C . ASN A 1 93 ? -3.261 -5.389 20.308 1.00 80.56 93 ASN A C 1
ATOM 772 O O . ASN A 1 93 ? -3.019 -6.215 19.427 1.00 80.56 93 ASN A O 1
ATOM 776 N N . GLU A 1 94 ? -4.274 -4.534 20.201 1.00 80.69 94 GLU A N 1
ATOM 777 C CA . GLU A 1 94 ? -5.184 -4.444 19.065 1.00 80.69 94 GLU A CA 1
ATOM 778 C C . GLU A 1 94 ? -4.444 -3.974 17.813 1.00 80.69 94 GLU A C 1
ATOM 780 O O . GLU A 1 94 ? -4.581 -4.591 16.758 1.00 80.69 94 GLU A O 1
ATOM 785 N N . VAL A 1 95 ? -3.603 -2.942 17.930 1.00 80.12 95 VAL A N 1
ATOM 786 C CA . VAL A 1 95 ? -2.759 -2.445 16.835 1.00 80.12 95 VAL A CA 1
ATOM 787 C C . VAL A 1 95 ? -1.828 -3.542 16.324 1.00 80.12 95 VAL A C 1
ATOM 789 O O . VAL A 1 95 ? -1.767 -3.764 15.112 1.00 80.12 95 VAL A O 1
ATOM 792 N N . ILE A 1 96 ? -1.149 -4.262 17.223 1.00 81.56 96 ILE A N 1
ATOM 793 C CA . ILE A 1 96 ? -0.288 -5.394 16.854 1.00 81.56 96 ILE A CA 1
ATOM 794 C C . ILE A 1 96 ? -1.112 -6.461 16.128 1.00 81.56 96 ILE A C 1
ATOM 796 O O . ILE A 1 96 ? -0.759 -6.856 15.018 1.00 81.56 96 ILE A O 1
ATOM 800 N N . THR A 1 97 ? -2.262 -6.848 16.685 1.00 83.25 97 THR A N 1
ATOM 801 C CA . THR A 1 97 ? -3.136 -7.873 16.095 1.00 83.25 97 THR A CA 1
ATOM 802 C C . THR A 1 97 ? -3.623 -7.469 14.700 1.00 83.25 97 THR A C 1
ATOM 804 O O . THR A 1 97 ? -3.646 -8.286 13.780 1.00 83.25 97 THR A O 1
ATOM 807 N N . PHE A 1 98 ? -3.975 -6.197 14.499 1.00 82.94 98 PHE A N 1
ATOM 808 C CA . PHE A 1 98 ? -4.377 -5.679 13.195 1.00 82.94 98 PHE A CA 1
ATOM 809 C C . PHE A 1 98 ? -3.237 -5.706 12.177 1.00 82.94 98 PHE A C 1
ATOM 811 O O . PHE A 1 98 ? -3.457 -6.075 11.020 1.00 82.94 98 PHE A O 1
ATOM 818 N N . LEU A 1 99 ? -2.022 -5.337 12.581 1.00 78.81 99 LEU A N 1
ATOM 819 C CA . LEU A 1 99 ? -0.845 -5.364 11.712 1.00 78.81 99 LEU A CA 1
ATOM 820 C C . LEU A 1 99 ? -0.424 -6.798 11.359 1.00 78.81 99 LEU A C 1
ATOM 822 O O . LEU A 1 99 ? -0.055 -7.049 10.206 1.00 78.81 99 LEU A O 1
ATOM 826 N N . ASP A 1 100 ? -0.566 -7.733 12.301 1.00 81.69 100 ASP A N 1
ATOM 827 C CA . ASP A 1 100 ? -0.274 -9.160 12.129 1.00 81.69 100 ASP A CA 1
ATOM 828 C C . ASP A 1 100 ? -1.183 -9.836 11.095 1.00 81.69 100 ASP A C 1
ATOM 830 O O . ASP A 1 100 ? -0.780 -10.813 10.462 1.00 81.69 100 ASP A O 1
ATOM 834 N N . THR A 1 101 ? -2.369 -9.276 10.814 1.00 79.00 101 THR A N 1
ATOM 835 C CA . THR A 1 101 ? -3.213 -9.747 9.698 1.00 79.00 101 THR A CA 1
ATOM 836 C C . THR A 1 101 ? -2.515 -9.644 8.338 1.00 79.00 101 THR A C 1
ATOM 838 O O . THR A 1 101 ? -2.948 -10.262 7.365 1.00 79.00 101 THR A O 1
ATOM 841 N N . GLY A 1 102 ? -1.468 -8.816 8.228 1.00 73.12 102 GLY A N 1
ATOM 842 C CA . GLY A 1 102 ? -0.747 -8.554 6.986 1.00 73.12 102 GLY A CA 1
ATOM 843 C C . GLY A 1 102 ? -1.522 -7.705 5.973 1.00 73.12 102 GLY A C 1
ATOM 844 O O . GLY A 1 102 ? -0.949 -7.352 4.943 1.00 73.12 102 GLY A O 1
ATOM 845 N N . LYS A 1 103 ? -2.783 -7.341 6.260 1.00 76.31 103 LYS A N 1
ATOM 846 C CA . LYS A 1 103 ? -3.671 -6.549 5.385 1.00 76.31 103 LYS A CA 1
ATOM 847 C C . LYS A 1 103 ? -3.731 -5.068 5.748 1.00 76.31 103 LYS A C 1
ATOM 849 O O . LYS A 1 103 ? -4.140 -4.254 4.923 1.00 76.31 103 LYS A O 1
ATOM 854 N N . VAL A 1 104 ? -3.307 -4.720 6.963 1.00 78.38 104 VAL A N 1
ATOM 855 C CA . VAL A 1 104 ? -3.346 -3.348 7.482 1.00 78.38 104 VAL A CA 1
ATOM 856 C C . VAL A 1 104 ? -2.004 -2.657 7.270 1.00 78.38 104 VAL A C 1
ATOM 858 O O . VAL A 1 104 ? -0.965 -3.131 7.749 1.00 78.38 104 VAL A O 1
ATOM 861 N N . SER A 1 105 ? -2.008 -1.558 6.509 1.00 75.44 105 SER A N 1
ATOM 862 C CA . SER A 1 105 ? -0.812 -0.774 6.159 1.00 75.44 105 SER A CA 1
ATOM 863 C C . SER A 1 105 ? -0.342 0.101 7.307 1.00 75.44 105 SER A C 1
ATOM 865 O O . SER A 1 105 ? 0.854 0.122 7.601 1.00 75.44 105 SER A O 1
ATOM 867 N N . ALA A 1 106 ? -1.284 0.774 7.953 1.00 74.31 106 ALA A N 1
ATOM 868 C CA . ALA A 1 106 ? -1.050 1.697 9.040 1.00 74.31 106 ALA A CA 1
ATOM 869 C C . ALA A 1 106 ? -2.285 1.791 9.937 1.00 74.31 106 ALA A C 1
ATOM 871 O O . ALA A 1 106 ? -3.424 1.570 9.510 1.00 74.31 106 ALA A O 1
ATOM 872 N N . THR A 1 107 ? -2.027 2.166 11.181 1.00 78.88 107 THR A N 1
ATOM 873 C CA . THR A 1 107 ? -3.028 2.517 12.182 1.00 78.88 107 THR A CA 1
ATOM 874 C C . THR A 1 107 ? -2.843 3.986 12.546 1.00 78.88 107 THR A C 1
ATOM 876 O O . THR A 1 107 ? -1.725 4.421 12.824 1.00 78.88 107 THR A O 1
ATOM 879 N N . PHE A 1 108 ? -3.922 4.758 12.545 1.00 77.31 108 PHE A N 1
ATOM 880 C CA . PHE A 1 108 ? -3.935 6.150 12.986 1.00 77.31 108 PHE A CA 1
ATOM 881 C C . PHE A 1 108 ? -4.755 6.257 14.260 1.00 77.31 108 PHE A C 1
ATOM 883 O O . PHE A 1 108 ? -5.805 5.633 14.348 1.00 77.31 108 PHE A O 1
ATOM 890 N N . ALA A 1 109 ? -4.312 7.069 15.212 1.00 78.38 109 ALA A N 1
ATOM 891 C CA . ALA A 1 109 ? -5.056 7.333 16.434 1.00 78.38 109 ALA A CA 1
ATOM 892 C C . ALA A 1 109 ? -5.447 8.813 16.508 1.00 78.38 109 ALA A C 1
ATOM 894 O O . ALA A 1 109 ? -4.631 9.685 16.199 1.00 78.38 109 ALA A O 1
ATOM 895 N N . TYR A 1 110 ? -6.689 9.090 16.900 1.00 77.56 110 TYR A N 1
ATOM 896 C CA . TYR A 1 110 ? -7.199 10.440 17.145 1.00 77.56 110 TYR A CA 1
ATOM 897 C C . TYR A 1 110 ? -8.027 10.474 18.428 1.00 77.56 110 TYR A C 1
ATOM 899 O O . TYR A 1 110 ? -8.650 9.485 18.803 1.00 77.56 110 TYR A O 1
ATOM 907 N N . THR A 1 111 ? -8.095 11.636 19.070 1.00 77.94 111 THR A N 1
ATOM 908 C CA . THR A 1 111 ? -9.064 11.863 20.149 1.00 77.94 111 THR A CA 1
ATOM 909 C C . THR A 1 111 ? -10.444 12.179 19.572 1.00 77.94 111 THR A C 1
ATOM 911 O O . THR A 1 111 ? -10.568 12.583 18.408 1.00 77.94 111 THR A O 1
ATOM 914 N N . LEU A 1 112 ? -11.505 12.057 20.380 1.00 77.69 112 LEU A N 1
ATOM 915 C CA . LEU A 1 112 ? -12.841 12.488 19.947 1.00 77.69 112 LEU A CA 1
ATOM 916 C C . LEU A 1 112 ? -12.885 13.995 19.657 1.00 77.69 112 LEU A C 1
ATOM 918 O O . LEU A 1 112 ? -13.620 14.421 18.765 1.00 77.69 112 LEU A O 1
ATOM 922 N N . ALA A 1 113 ? -12.101 14.801 20.379 1.00 76.25 113 ALA A N 1
ATOM 923 C CA . ALA A 1 113 ? -11.989 16.237 20.135 1.00 76.25 113 ALA A CA 1
ATOM 924 C C . ALA A 1 113 ? -11.346 16.517 18.765 1.00 76.25 113 ALA A C 1
ATOM 926 O O . ALA A 1 113 ? -11.969 17.163 17.920 1.00 76.25 113 ALA A O 1
ATOM 927 N N . ASP A 1 114 ? -10.172 15.935 18.497 1.00 76.81 114 ASP A N 1
ATOM 928 C CA . ASP A 1 114 ? -9.449 16.105 17.226 1.00 76.81 114 ASP A CA 1
ATOM 929 C C . ASP A 1 114 ? -10.243 15.578 16.026 1.00 76.81 114 ASP A C 1
ATOM 931 O O . ASP A 1 114 ? -10.147 16.103 14.910 1.00 76.81 114 ASP A O 1
ATOM 935 N N . TRP A 1 115 ? -11.016 14.509 16.239 1.00 78.44 115 TRP A N 1
ATOM 936 C CA . TRP A 1 115 ? -11.872 13.933 15.213 1.00 78.44 115 TRP A CA 1
ATOM 937 C C . TRP A 1 115 ? -13.057 14.844 14.887 1.00 78.44 115 TRP A C 1
ATOM 939 O O . TRP A 1 115 ? -13.317 15.124 13.718 1.00 78.44 115 TRP A O 1
ATOM 949 N N . ASN A 1 116 ? -13.749 15.357 15.906 1.00 72.56 116 ASN A N 1
ATOM 950 C CA . ASN A 1 116 ? -14.918 16.214 15.713 1.00 72.56 116 ASN A CA 1
ATOM 951 C C . ASN A 1 116 ? -14.562 17.623 15.205 1.00 72.56 116 ASN A C 1
ATOM 953 O O . ASN A 1 116 ? -15.368 18.243 14.509 1.00 72.56 116 ASN A O 1
ATOM 957 N N . GLU A 1 117 ? -13.354 18.128 15.478 1.00 73.88 117 GLU A N 1
ATOM 958 C CA . GLU A 1 117 ? -12.861 19.379 14.882 1.00 73.88 117 GLU A CA 1
ATOM 959 C C . GLU A 1 117 ? -12.724 19.293 13.357 1.00 73.88 117 GLU A C 1
ATOM 961 O O . GLU A 1 117 ? -12.889 20.286 12.636 1.00 73.88 117 GLU A O 1
ATOM 966 N N . ARG A 1 118 ? -12.495 18.087 12.830 1.00 72.31 118 ARG A N 1
ATOM 967 C CA . ARG A 1 118 ? -12.479 17.812 11.394 1.00 72.31 118 ARG A CA 1
ATOM 968 C C . ARG A 1 118 ? -13.924 17.709 10.905 1.00 72.31 118 ARG A C 1
ATOM 970 O O . ARG A 1 118 ? -14.430 16.636 10.621 1.00 72.31 118 ARG A O 1
ATOM 977 N N . LYS A 1 119 ? -14.587 18.856 10.735 1.00 58.72 119 LYS A N 1
ATOM 978 C CA . LYS A 1 119 ? -16.000 19.022 10.305 1.00 58.72 119 LYS A CA 1
ATOM 979 C C . LYS A 1 119 ? -16.437 18.277 9.025 1.00 58.72 119 LYS A C 1
ATOM 981 O O . LYS A 1 119 ? -17.597 18.357 8.638 1.00 58.72 119 LYS A O 1
ATOM 986 N N . GLU A 1 120 ? -15.526 17.593 8.342 1.00 61.16 120 GLU A N 1
ATOM 987 C CA . GLU A 1 120 ? -15.756 16.881 7.088 1.00 61.16 120 GLU A CA 1
ATOM 988 C C . GLU A 1 120 ? -15.705 15.347 7.211 1.00 61.16 120 GLU A C 1
ATOM 990 O O . GLU A 1 120 ? -15.722 14.686 6.174 1.00 61.16 120 GLU A O 1
ATOM 995 N N . VAL A 1 121 ? -15.603 14.774 8.416 1.00 65.06 121 VAL A N 1
ATOM 996 C CA . VAL A 1 121 ? -15.619 13.314 8.653 1.00 65.06 121 VAL A CA 1
ATOM 997 C C . VAL A 1 121 ? -16.891 12.853 9.374 1.00 65.06 121 VAL A C 1
ATOM 999 O O . VAL A 1 121 ? -17.684 13.664 9.847 1.00 65.06 121 VAL A O 1
ATOM 1002 N N . VAL A 1 122 ? -17.123 11.535 9.388 1.00 68.62 122 VAL A N 1
ATOM 1003 C CA . VAL A 1 122 ? -18.284 10.901 10.033 1.00 68.62 122 VAL A CA 1
ATOM 1004 C C . VAL A 1 122 ? -18.349 11.318 11.504 1.00 68.62 122 VAL A C 1
ATOM 1006 O O . VAL A 1 122 ? -17.349 11.212 12.213 1.00 68.62 122 VAL A O 1
ATOM 1009 N N . HIS A 1 123 ? -19.511 11.790 11.961 1.00 69.12 123 HIS A N 1
ATOM 1010 C CA . HIS A 1 123 ? -19.705 12.125 13.370 1.00 69.12 123 HIS A CA 1
ATOM 1011 C C . HIS A 1 123 ? -19.769 10.844 14.201 1.00 69.12 123 HIS A C 1
ATOM 1013 O O . HIS A 1 123 ? -20.517 9.923 13.872 1.00 69.12 123 HIS A O 1
ATOM 1019 N N . ILE A 1 124 ? -18.974 10.795 15.265 1.00 73.38 124 ILE A N 1
ATOM 1020 C CA . ILE A 1 124 ? -18.823 9.620 16.120 1.00 73.38 124 ILE A CA 1
ATOM 1021 C C . ILE A 1 124 ? -19.262 9.994 17.528 1.00 73.38 124 ILE A C 1
ATOM 1023 O O . ILE A 1 124 ? -18.831 11.009 18.072 1.00 73.38 124 ILE A O 1
ATOM 1027 N N . SER A 1 125 ? -20.126 9.160 18.102 1.00 67.12 125 SER A N 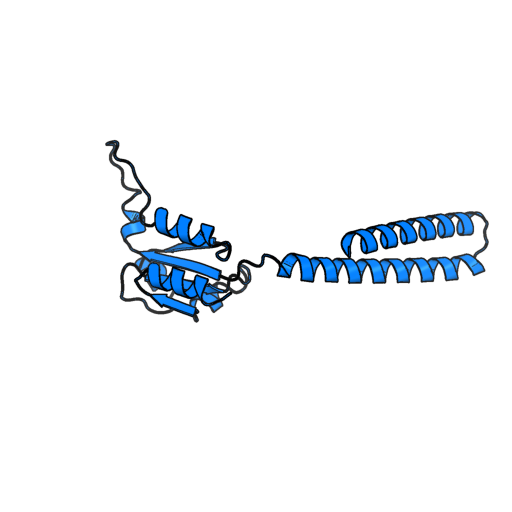1
ATOM 1028 C CA . SER A 1 125 ? -20.678 9.334 19.449 1.00 67.12 125 SER A CA 1
ATOM 1029 C C . SER A 1 125 ? -20.258 8.231 20.426 1.00 67.12 125 SER A C 1
ATOM 1031 O O . SER A 1 125 ? -20.708 8.244 21.567 1.00 67.12 125 SER A O 1
ATOM 1033 N N . GLN A 1 126 ? -19.465 7.253 19.979 1.00 72.75 126 GLN A N 1
ATOM 1034 C CA . GLN A 1 126 ? -19.040 6.089 20.761 1.00 72.75 126 GLN A CA 1
ATOM 1035 C C . GLN A 1 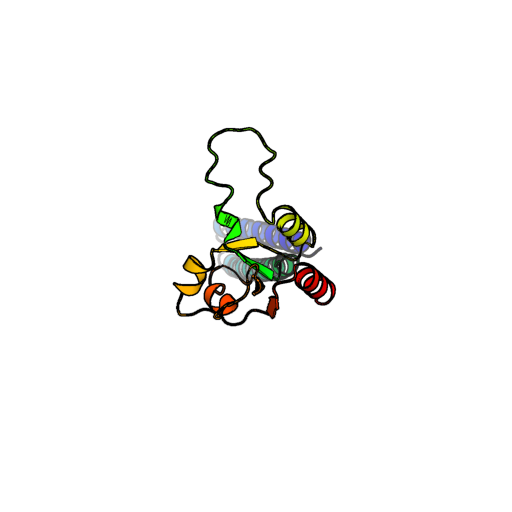126 ? -17.521 6.129 20.996 1.00 72.75 126 GLN A C 1
ATOM 1037 O O . GLN A 1 126 ? -16.766 6.526 20.109 1.00 72.75 126 GLN A O 1
ATOM 1042 N N . ASP A 1 127 ? -17.087 5.727 22.189 1.00 76.25 127 ASP A N 1
ATOM 1043 C CA . ASP A 1 127 ? -15.682 5.637 22.609 1.00 76.25 127 ASP A CA 1
ATOM 1044 C C . ASP A 1 127 ? -15.445 4.224 23.183 1.00 76.25 127 ASP A C 1
ATOM 1046 O O . ASP A 1 127 ? -16.239 3.814 24.038 1.00 76.25 127 ASP A O 1
ATOM 1050 N N . PRO A 1 128 ? -14.437 3.456 22.722 1.00 81.56 128 PRO A N 1
ATOM 1051 C CA . PRO A 1 128 ? -13.611 3.697 21.535 1.00 81.56 128 PRO A CA 1
ATOM 1052 C C . PRO A 1 128 ? -14.386 3.445 20.232 1.00 81.56 128 PRO A C 1
ATOM 1054 O O . PRO A 1 128 ? -15.367 2.704 20.208 1.00 81.56 128 PRO A O 1
ATOM 1057 N N . THR A 1 129 ? -13.935 4.036 19.124 1.00 86.19 129 THR A N 1
ATOM 1058 C CA . THR A 1 129 ? -14.423 3.722 17.770 1.00 86.19 129 THR A CA 1
ATOM 1059 C C . THR A 1 129 ? -13.270 3.353 16.845 1.00 86.19 129 THR A C 1
ATOM 1061 O O . THR A 1 129 ? -12.291 4.083 16.719 1.00 86.19 129 THR A O 1
ATOM 1064 N N . PHE A 1 130 ? -13.427 2.242 16.136 1.00 86.44 130 PHE A N 1
ATOM 1065 C CA . PHE A 1 130 ? -12.542 1.754 15.093 1.00 86.44 130 PHE A CA 1
ATOM 1066 C C . PHE A 1 130 ? -13.176 1.991 13.721 1.00 86.44 130 PHE A C 1
ATOM 1068 O O . PHE A 1 130 ? -14.322 1.608 13.463 1.00 86.44 130 PHE A O 1
ATOM 1075 N N . LEU A 1 131 ? -12.410 2.597 12.821 1.00 86.38 131 LEU A N 1
ATOM 1076 C CA . LEU A 1 131 ? -12.779 2.793 11.426 1.00 86.38 131 LEU A CA 1
ATOM 1077 C C . LEU A 1 131 ? -11.838 2.000 10.536 1.00 86.38 131 LEU A C 1
ATOM 1079 O O . LEU A 1 131 ? -10.622 2.136 10.646 1.00 86.38 131 LEU A O 1
ATOM 1083 N N . VAL A 1 132 ? -12.393 1.244 9.596 1.00 85.75 132 VAL A N 1
ATOM 1084 C CA . VAL A 1 132 ? -11.609 0.594 8.542 1.00 85.75 132 VAL A CA 1
ATOM 1085 C C . VAL A 1 132 ? -11.754 1.399 7.260 1.00 85.75 132 VAL A C 1
ATOM 1087 O O . VAL A 1 132 ? -12.864 1.563 6.755 1.00 85.75 132 VAL A O 1
ATOM 1090 N N . ILE A 1 133 ? -10.649 1.902 6.717 1.00 84.62 133 ILE A N 1
ATOM 1091 C CA . ILE A 1 133 ? -10.624 2.718 5.496 1.00 84.62 133 ILE A CA 1
ATOM 1092 C C . ILE A 1 133 ? -9.709 2.082 4.444 1.00 84.62 133 ILE A C 1
ATOM 1094 O O . ILE A 1 133 ? -8.909 1.204 4.748 1.00 84.62 133 ILE A O 1
ATOM 1098 N N . SER A 1 134 ? -9.825 2.508 3.186 1.00 79.69 134 SER A N 1
ATOM 1099 C CA . SER A 1 134 ? -8.965 2.006 2.104 1.00 79.69 134 SER A CA 1
ATOM 1100 C C . SER A 1 134 ? -7.535 2.539 2.233 1.00 79.69 134 SER A C 1
ATOM 1102 O O . SER A 1 134 ? -7.343 3.753 2.252 1.00 79.69 134 SER A O 1
ATOM 1104 N N . GLY A 1 135 ? -6.541 1.647 2.209 1.00 69.19 135 GLY A N 1
ATOM 1105 C CA . GLY A 1 135 ? -5.103 1.955 2.240 1.00 69.19 135 GLY A CA 1
ATOM 1106 C C . GLY A 1 135 ? -4.523 2.473 0.918 1.00 69.19 135 GLY A C 1
ATOM 1107 O O . GLY A 1 135 ? -3.344 2.282 0.615 1.00 69.19 135 GLY A O 1
ATOM 1108 N N . ASN A 1 136 ? -5.343 3.116 0.082 1.00 61.41 136 ASN A N 1
ATOM 1109 C CA . ASN A 1 136 ? -4.984 3.570 -1.264 1.00 61.41 136 ASN A CA 1
ATOM 1110 C C . ASN A 1 136 ? -4.162 4.872 -1.258 1.00 61.41 136 ASN A C 1
ATOM 1112 O O . ASN A 1 136 ? -4.523 5.843 -1.926 1.00 61.41 136 ASN A O 1
ATOM 1116 N N . GLY A 1 137 ? -3.052 4.891 -0.514 1.00 52.56 137 GLY A N 1
ATOM 1117 C CA . GLY A 1 137 ? -2.083 5.984 -0.474 1.00 52.56 137 GLY A CA 1
ATOM 1118 C C . GLY A 1 137 ? -2.643 7.312 0.055 1.00 52.56 137 GLY A C 1
ATOM 1119 O O . GLY A 1 137 ? -3.813 7.662 -0.104 1.00 52.56 137 GLY A O 1
ATOM 1120 N N . SER A 1 138 ? -1.766 8.114 0.652 1.00 52.03 138 SER A N 1
ATOM 1121 C CA . SER A 1 138 ? -2.091 9.364 1.362 1.00 52.03 138 SER A CA 1
ATOM 1122 C C . SER A 1 138 ? -2.961 10.380 0.598 1.00 52.03 138 SER A C 1
ATOM 1124 O O . SER A 1 138 ? -3.590 11.245 1.209 1.00 52.03 138 SER A O 1
ATOM 1126 N N . ALA A 1 139 ? -3.040 10.285 -0.734 1.00 48.78 139 ALA A N 1
ATOM 1127 C CA . ALA A 1 139 ? -3.866 11.149 -1.573 1.00 48.78 139 ALA A CA 1
ATOM 1128 C C . ALA A 1 139 ? -5.383 10.899 -1.426 1.00 48.78 139 ALA A C 1
ATOM 1130 O O . ALA A 1 139 ? -6.173 11.782 -1.763 1.00 48.78 139 ALA A O 1
ATOM 1131 N N . SER A 1 140 ? -5.807 9.732 -0.920 1.00 60.28 140 SER A N 1
ATOM 1132 C CA . SER A 1 140 ? -7.229 9.374 -0.788 1.00 60.28 140 SER A CA 1
ATOM 1133 C C . SER A 1 140 ? -7.732 9.250 0.653 1.00 60.28 140 SER A C 1
ATOM 1135 O O . SER A 1 140 ? -8.945 9.195 0.855 1.00 60.28 140 SER A O 1
ATOM 1137 N N . THR A 1 141 ? -6.853 9.311 1.657 1.00 63.03 141 THR A N 1
ATOM 1138 C CA . THR A 1 141 ? -7.184 9.048 3.070 1.00 63.03 141 THR A CA 1
ATOM 1139 C C . THR A 1 141 ? -8.319 9.934 3.596 1.00 63.03 141 THR A C 1
ATOM 1141 O O . THR A 1 141 ? -9.256 9.432 4.208 1.00 63.03 141 THR A O 1
ATOM 1144 N N . LYS A 1 142 ? -8.342 11.238 3.266 1.00 68.25 142 LYS A N 1
ATOM 1145 C CA . LYS A 1 142 ? -9.455 12.136 3.656 1.00 68.25 142 LYS A CA 1
ATOM 1146 C C . LYS A 1 142 ? -10.802 11.719 3.060 1.00 68.25 142 LYS A C 1
ATOM 1148 O O . LYS A 1 142 ? -11.831 11.850 3.710 1.00 68.25 142 LYS A O 1
ATOM 1153 N N . LYS A 1 143 ? -10.808 11.233 1.815 1.00 70.56 143 LYS A N 1
ATOM 1154 C CA . LYS A 1 143 ? -12.020 10.733 1.154 1.00 70.56 143 LYS A CA 1
ATOM 1155 C C . LYS A 1 143 ? -12.430 9.378 1.737 1.00 70.56 143 LYS A C 1
ATOM 1157 O O . LYS A 1 143 ? -13.616 9.149 1.934 1.00 70.56 143 LYS A O 1
ATOM 1162 N N . ALA A 1 144 ? -11.459 8.524 2.050 1.00 70.69 144 ALA A N 1
ATOM 1163 C CA . ALA A 1 144 ? -11.680 7.215 2.653 1.00 70.69 144 ALA A CA 1
ATOM 1164 C C . ALA A 1 144 ? -12.236 7.322 4.088 1.00 70.69 144 ALA A C 1
ATOM 1166 O O . ALA A 1 144 ? -13.139 6.579 4.445 1.00 70.69 144 ALA A O 1
ATOM 1167 N N . MET A 1 145 ? -11.808 8.322 4.869 1.00 73.69 145 MET A N 1
ATOM 1168 C CA . MET A 1 145 ? -12.360 8.627 6.201 1.00 73.69 145 MET A CA 1
ATOM 1169 C C . MET A 1 145 ? -13.828 9.087 6.179 1.00 73.69 145 MET A C 1
ATOM 1171 O O . MET A 1 145 ? -14.516 8.987 7.190 1.00 73.69 145 MET A O 1
ATOM 1175 N N . ARG A 1 146 ? -14.335 9.584 5.041 1.00 75.06 146 ARG A N 1
ATOM 1176 C CA . ARG A 1 146 ? -15.759 9.937 4.879 1.00 75.06 146 ARG A CA 1
ATOM 1177 C C . ARG A 1 146 ? -16.647 8.729 4.603 1.00 75.06 146 ARG A C 1
ATOM 1179 O O . ARG A 1 146 ? -17.852 8.803 4.820 1.00 75.06 146 ARG A O 1
ATOM 1186 N N . GLN A 1 147 ? -16.069 7.661 4.065 1.00 76.50 147 GLN A N 1
ATOM 1187 C CA . GLN A 1 147 ? -16.770 6.435 3.693 1.00 76.50 147 GLN A CA 1
ATOM 1188 C C . GLN A 1 147 ? -15.972 5.227 4.193 1.00 76.50 147 GLN A C 1
ATOM 1190 O O . GLN A 1 147 ? -15.407 4.488 3.382 1.00 76.50 147 GLN A O 1
ATOM 1195 N N . PRO A 1 148 ? -15.877 5.055 5.523 1.00 80.94 148 PRO A N 1
ATOM 1196 C CA . PRO A 1 148 ? -15.260 3.870 6.097 1.00 80.94 148 PRO A CA 1
ATOM 1197 C C . PRO A 1 148 ? -16.059 2.619 5.710 1.00 80.94 148 PRO A C 1
ATOM 1199 O O . PRO A 1 148 ? -17.283 2.659 5.581 1.00 80.94 148 PRO A O 1
ATOM 1202 N N . PHE A 1 149 ? -15.362 1.499 5.537 1.00 82.44 149 PHE A N 1
ATOM 1203 C CA . PHE A 1 149 ? -15.975 0.193 5.291 1.00 82.44 149 PHE A CA 1
ATOM 1204 C C . PHE A 1 149 ? -16.658 -0.357 6.540 1.00 82.44 149 PHE A C 1
ATOM 1206 O O . PHE A 1 149 ? -17.694 -1.010 6.444 1.00 82.44 149 PHE A O 1
ATOM 1213 N N . VAL A 1 150 ? -16.067 -0.084 7.703 1.00 85.25 150 VAL A N 1
ATOM 1214 C CA . VAL A 1 150 ? -16.558 -0.513 9.012 1.00 85.25 150 VAL A CA 1
ATOM 1215 C C . VAL A 1 150 ? -16.429 0.654 9.975 1.00 85.25 150 VAL A C 1
ATOM 1217 O O . VAL A 1 150 ? -15.407 1.339 9.978 1.00 85.25 150 VAL A O 1
ATOM 1220 N N . VAL A 1 151 ? -17.468 0.855 10.782 1.00 87.19 151 VAL A N 1
ATOM 1221 C CA . VAL A 1 151 ? -17.493 1.763 11.929 1.00 87.19 151 VAL A CA 1
ATOM 1222 C C . VAL A 1 151 ? -18.026 0.954 13.096 1.00 87.19 151 VAL A C 1
ATOM 1224 O O . VAL A 1 151 ? -19.186 0.551 13.072 1.00 87.19 151 VAL A O 1
ATOM 1227 N N . THR A 1 152 ? -17.179 0.661 14.074 1.00 86.75 152 THR A N 1
ATOM 1228 C CA . THR A 1 152 ? -17.553 -0.194 15.207 1.00 86.75 152 THR A CA 1
ATOM 1229 C C . THR A 1 152 ? -16.781 0.199 16.453 1.00 86.75 152 THR A C 1
ATOM 1231 O O . THR A 1 152 ? -15.652 0.665 16.354 1.00 86.75 152 THR A O 1
ATOM 1234 N N . SER A 1 153 ? -17.362 -0.007 17.629 1.00 86.31 153 SER A N 1
ATOM 1235 C CA . SER A 1 153 ? -16.647 0.087 18.905 1.00 86.31 153 SER A CA 1
ATOM 1236 C C . SER A 1 153 ? -15.974 -1.228 19.312 1.00 86.31 153 SER A C 1
ATOM 1238 O O . SER A 1 153 ? -15.288 -1.286 20.328 1.00 86.31 153 SER A O 1
ATOM 1240 N N . ASN A 1 154 ? -16.146 -2.293 18.522 1.00 87.00 154 ASN A N 1
ATOM 1241 C CA . ASN A 1 154 ? -15.655 -3.630 18.826 1.00 87.00 154 ASN A CA 1
ATOM 1242 C C . ASN A 1 154 ? -14.480 -4.020 17.914 1.00 87.00 154 ASN A C 1
ATOM 1244 O O . ASN A 1 154 ? -14.648 -4.243 16.714 1.00 87.00 154 ASN A O 1
ATOM 1248 N N . SER A 1 155 ? -13.288 -4.180 18.492 1.00 85.31 155 SER A N 1
ATOM 1249 C CA . SER A 1 155 ? -12.080 -4.591 17.763 1.00 85.31 155 SER A CA 1
ATOM 1250 C C . SER A 1 155 ? -12.211 -5.975 17.106 1.00 85.31 155 SER A C 1
ATOM 1252 O O . SER A 1 155 ? -11.622 -6.217 16.051 1.00 85.31 155 SER A O 1
ATOM 1254 N N . MET A 1 156 ? -13.040 -6.871 17.653 1.00 86.00 156 MET A N 1
ATOM 1255 C CA . MET A 1 156 ? -13.273 -8.202 17.083 1.00 86.00 156 MET A CA 1
ATOM 1256 C C . MET A 1 156 ? -14.019 -8.145 15.744 1.00 86.00 156 MET A C 1
ATOM 1258 O O . MET A 1 156 ? -13.747 -8.941 14.848 1.00 86.00 156 MET A O 1
ATOM 1262 N N . GLU A 1 157 ? -14.934 -7.191 15.569 1.00 86.31 157 GLU A N 1
ATOM 1263 C CA . GLU A 1 157 ? -15.655 -7.006 14.301 1.00 86.31 157 GLU A CA 1
ATOM 1264 C C . GLU A 1 157 ? -14.721 -6.520 13.192 1.00 86.31 157 GLU A C 1
ATOM 1266 O O . GLU A 1 157 ? -14.860 -6.918 12.034 1.00 86.31 157 GLU A O 1
ATOM 1271 N N . VAL A 1 158 ? -13.717 -5.716 13.552 1.00 85.25 158 VAL A N 1
ATOM 1272 C CA . VAL A 1 158 ? -12.652 -5.309 12.630 1.00 85.25 158 VAL A CA 1
ATOM 1273 C C . VAL A 1 158 ? -11.851 -6.528 12.178 1.00 85.25 158 VAL A C 1
ATOM 1275 O O . VAL A 1 158 ? -11.638 -6.700 10.979 1.00 85.25 158 VAL A O 1
ATOM 1278 N N . LEU A 1 159 ? -11.463 -7.415 13.099 1.00 85.31 159 LEU A N 1
ATOM 1279 C CA . LEU A 1 159 ? -10.749 -8.649 12.753 1.00 85.31 159 LEU A CA 1
ATOM 1280 C C . LEU A 1 159 ? -11.591 -9.567 11.860 1.00 85.31 159 LEU A C 1
ATOM 1282 O O . LEU A 1 159 ? -11.104 -10.023 10.827 1.00 85.31 159 LEU A O 1
ATOM 1286 N N . GLN A 1 160 ? -12.869 -9.768 12.187 1.00 86.50 160 GLN A N 1
ATOM 1287 C CA . GLN A 1 160 ? -13.784 -10.556 11.356 1.00 86.50 160 GLN A CA 1
ATOM 1288 C C . GLN A 1 160 ? -13.943 -9.966 9.951 1.00 86.50 160 GLN A C 1
ATOM 1290 O O . GLN A 1 160 ? -13.957 -10.702 8.963 1.00 86.50 160 GLN A O 1
ATOM 1295 N N . PHE A 1 161 ? -14.029 -8.639 9.830 1.00 86.62 161 PHE A N 1
ATOM 1296 C CA . PHE A 1 161 ? -14.041 -7.979 8.529 1.00 86.62 161 PHE A CA 1
ATOM 1297 C C . PHE A 1 161 ? -12.768 -8.294 7.731 1.00 86.62 161 PHE A C 1
ATOM 1299 O O . PHE A 1 161 ? -12.861 -8.642 6.550 1.00 86.62 161 PHE A O 1
ATOM 1306 N N . MET A 1 162 ? -11.595 -8.233 8.368 1.00 84.44 162 MET A N 1
ATOM 1307 C CA . MET A 1 162 ? -10.323 -8.567 7.721 1.00 84.44 162 MET A CA 1
ATOM 1308 C C . MET A 1 162 ? -10.257 -10.042 7.307 1.00 84.44 162 MET A C 1
ATOM 1310 O O . MET A 1 162 ? -9.732 -10.349 6.237 1.00 84.44 162 MET A O 1
ATOM 1314 N N . GLU A 1 163 ? -10.796 -10.965 8.103 1.00 82.19 163 GLU A N 1
ATOM 1315 C CA . GLU A 1 163 ? -10.839 -12.393 7.765 1.00 82.19 163 GLU A CA 1
ATOM 1316 C C . GLU A 1 163 ? -11.773 -12.696 6.588 1.00 82.19 163 GLU A C 1
ATOM 1318 O O . GLU A 1 163 ? -11.422 -13.503 5.721 1.00 82.19 163 GLU A O 1
ATOM 1323 N N . ASN A 1 164 ? -12.927 -12.027 6.530 1.00 81.00 164 ASN A N 1
ATOM 1324 C CA . ASN A 1 164 ? -13.950 -12.244 5.506 1.00 81.00 164 ASN A CA 1
ATOM 1325 C C . ASN A 1 164 ? -13.575 -11.650 4.138 1.00 81.00 164 ASN A C 1
ATOM 1327 O O . ASN A 1 164 ? -13.970 -12.192 3.107 1.00 81.00 164 ASN A O 1
ATOM 1331 N N . ASN A 1 165 ? -12.796 -10.566 4.107 1.00 72.81 165 ASN A N 1
ATOM 1332 C CA . ASN A 1 165 ? -12.377 -9.897 2.871 1.00 72.81 165 ASN A CA 1
ATOM 1333 C C . ASN A 1 165 ? -10.979 -10.373 2.430 1.00 72.81 165 ASN A C 1
ATOM 1335 O O . ASN A 1 165 ? -9.991 -9.652 2.585 1.00 72.81 165 ASN A O 1
ATOM 1339 N N . LYS A 1 166 ? -10.877 -11.632 1.968 1.00 57.97 166 LYS A N 1
ATOM 1340 C CA . LYS A 1 166 ? -9.643 -12.246 1.425 1.00 57.97 166 LYS A CA 1
ATOM 1341 C C . LYS A 1 166 ? -9.327 -11.846 -0.006 1.00 57.97 166 LYS A C 1
ATOM 1343 O O . LYS A 1 166 ? -10.259 -11.829 -0.835 1.00 57.97 166 LYS A O 1
#

Radius of gyration: 26.71 Å; chains: 1; bounding box: 54×35×83 Å

pLDDT: mean 74.56, std 13.78, range [33.28, 90.44]

Organism: NCBI:txid228899

Sequence (166 aa):
MVRIIRDLIVLLGVMCLFGFILLLFNGRYSETTDMFICTLVILFIAFLLTRYIEKRAYNIHQKDYEIVIISNEWMDSNQFDGEQESNVQPFENEVITFLDTGKVSATFAYTLADWNERKEVVHISQDPTFLVISGNGSASTKKAMRQPFVVTSNSMEVLQFMENNK

Secondary structure (DSSP, 8-state):
-HHHHHHHHHHHHHHHHHHHHHHHHTT-HHHHHHHHHHHHHHHHHHHHHHHHHHHHHHTT----EEEEEE-SGGGGGG---S-----PPTTHHHHHHHHHTS-EEEEEEE-HHHHHHSTTS----SSSEEEEEE-S-TTTHHHHTTS-SEEES-HHHHHHHHHH--